Protein AF-A0A1M7Y8S9-F1 (afdb_monomer_lite)

Sequence (83 aa):
MARKRTKIRYCYEDYMNNSSAVEKAEYQEQFAPLIDIITRAEDDKEVMALAKAYDSEHGTEMFAEAVHLTVYCIACSKFDCDC

Secondary structure (DSSP, 8-state):
-PPPPPHHHHHHHHHHHHS-HHHHHHHHHHHHHHHHHHHH-SSHHHHHHHHHHHHHHH---HHHHHHHHHHHHHHTTTT-S--

Organism: NCBI:txid1121416

Foldseek 3Di:
DPQPQELLRVLVVVCCVPDDPVVNVVCCVQQVVLVVLSVPDSYLVSSLVVQVVCCVVPVHCSNVVSVVSVVSCVVVVVPPDDD

Structure (mmCIF, N/CA/C/O backbone):
data_AF-A0A1M7Y8S9-F1
#
_entry.id   AF-A0A1M7Y8S9-F1
#
loop_
_atom_site.group_PDB
_atom_site.id
_atom_site.type_symbol
_atom_site.label_atom_id
_atom_site.label_alt_id
_atom_site.label_comp_id
_atom_site.label_asym_id
_atom_site.label_entity_id
_atom_site.label_seq_id
_atom_site.pdbx_PDB_ins_code
_atom_site.Cartn_x
_atom_site.Cartn_y
_atom_site.Cartn_z
_atom_site.occupancy
_atom_site.B_iso_or_equiv
_atom_site.auth_seq_id
_atom_site.auth_comp_id
_atom_site.auth_asym_id
_atom_site.auth_atom_id
_atom_site.pdbx_PDB_model_num
ATOM 1 N N . MET A 1 1 ? 13.806 -18.541 9.977 1.00 38.84 1 MET A N 1
ATOM 2 C CA . MET A 1 1 ? 12.429 -18.626 9.448 1.00 38.84 1 MET A CA 1
ATOM 3 C C . MET A 1 1 ? 12.233 -17.429 8.536 1.00 38.84 1 MET A C 1
ATOM 5 O O . MET A 1 1 ? 12.374 -16.313 9.016 1.00 38.84 1 MET A O 1
ATOM 9 N N . ALA A 1 2 ? 12.040 -17.628 7.231 1.00 45.53 2 ALA A N 1
ATOM 10 C CA . ALA A 1 2 ? 11.715 -16.510 6.348 1.00 45.53 2 ALA A CA 1
ATOM 11 C C . ALA A 1 2 ? 10.341 -15.973 6.774 1.00 45.53 2 ALA A C 1
ATOM 13 O O . ALA A 1 2 ? 9.387 -16.749 6.809 1.00 45.53 2 ALA A O 1
ATOM 14 N N . ARG A 1 3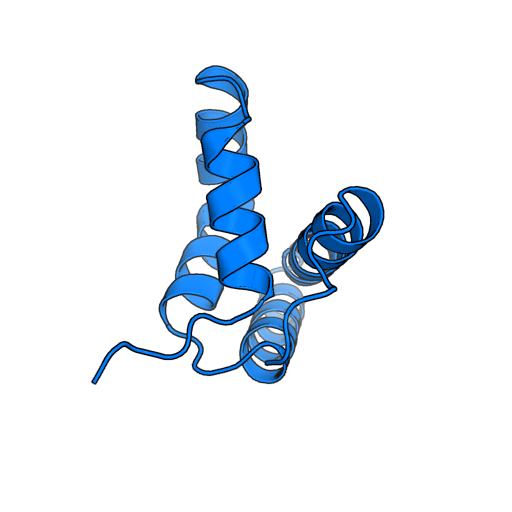 ? 10.246 -14.694 7.169 1.00 54.09 3 ARG A N 1
ATOM 15 C CA . ARG A 1 3 ? 8.952 -14.034 7.413 1.00 54.09 3 ARG A CA 1
ATOM 16 C C . ARG A 1 3 ? 8.086 -14.284 6.176 1.00 54.09 3 ARG A C 1
ATOM 18 O O . ARG A 1 3 ? 8.520 -13.942 5.073 1.00 54.09 3 ARG A O 1
ATOM 25 N N . LYS A 1 4 ? 6.917 -14.917 6.341 1.00 61.53 4 LYS A N 1
ATOM 26 C CA . LYS A 1 4 ? 5.924 -14.997 5.263 1.00 61.53 4 LYS A CA 1
ATOM 27 C C . LYS A 1 4 ? 5.661 -13.555 4.824 1.00 61.53 4 LYS A C 1
ATOM 29 O O . LYS A 1 4 ? 5.309 -12.718 5.647 1.00 61.53 4 LYS A O 1
ATOM 34 N N . ARG A 1 5 ? 5.959 -13.240 3.564 1.00 68.06 5 ARG A N 1
ATOM 35 C CA . ARG A 1 5 ? 5.635 -11.933 2.988 1.00 68.06 5 ARG A CA 1
ATOM 36 C C . ARG A 1 5 ? 4.141 -11.928 2.688 1.00 68.06 5 ARG A C 1
ATOM 38 O O . ARG A 1 5 ? 3.636 -12.913 2.154 1.00 68.06 5 ARG A O 1
ATOM 45 N N . THR A 1 6 ? 3.457 -10.847 3.046 1.00 81.00 6 THR A N 1
ATOM 46 C CA . THR A 1 6 ? 2.053 -10.638 2.675 1.00 81.00 6 THR A CA 1
ATOM 47 C C . THR A 1 6 ? 1.954 -10.443 1.157 1.00 81.00 6 THR A C 1
ATOM 49 O O . THR A 1 6 ? 2.943 -10.065 0.513 1.00 81.00 6 THR A O 1
ATOM 52 N N . LYS A 1 7 ? 0.794 -10.717 0.550 1.00 85.12 7 LYS A N 1
ATOM 53 C CA . LYS A 1 7 ? 0.624 -10.517 -0.896 1.00 85.12 7 LYS A CA 1
ATOM 54 C C . LYS A 1 7 ? 0.748 -9.046 -1.237 1.00 85.12 7 LYS A C 1
ATOM 56 O O . LYS A 1 7 ? 1.451 -8.709 -2.178 1.00 85.12 7 LYS A O 1
ATOM 61 N N . ILE A 1 8 ? 0.145 -8.170 -0.435 1.00 89.25 8 ILE A N 1
ATOM 62 C CA . ILE A 1 8 ? 0.223 -6.721 -0.642 1.00 89.25 8 ILE A CA 1
ATOM 63 C C . ILE A 1 8 ? 1.683 -6.258 -0.608 1.00 89.25 8 ILE A C 1
ATOM 65 O O . ILE A 1 8 ? 2.101 -5.480 -1.464 1.00 89.25 8 ILE A O 1
ATOM 69 N N . ARG A 1 9 ? 2.493 -6.802 0.309 1.00 90.25 9 ARG A N 1
ATOM 70 C CA . ARG A 1 9 ? 3.933 -6.531 0.345 1.00 90.25 9 ARG A CA 1
ATOM 71 C C . ARG A 1 9 ? 4.644 -6.99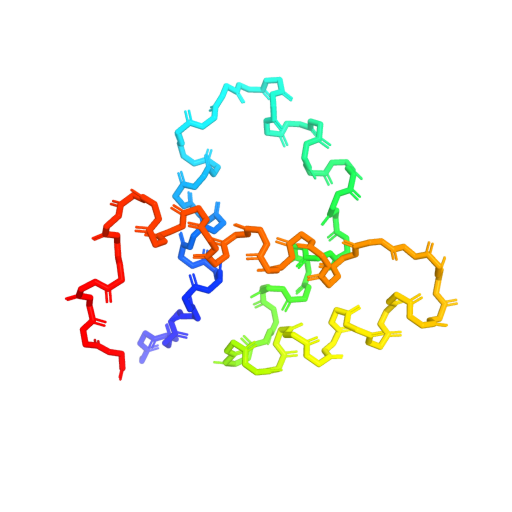7 -0.918 1.00 90.25 9 ARG A C 1
ATOM 73 O O . ARG A 1 9 ? 5.464 -6.256 -1.447 1.00 90.25 9 ARG A O 1
ATOM 80 N N . TYR A 1 10 ? 4.343 -8.200 -1.399 1.00 87.94 10 TYR A N 1
ATOM 81 C CA . TYR A 1 10 ? 4.902 -8.693 -2.656 1.00 87.94 10 TYR A CA 1
ATOM 82 C C . TYR A 1 10 ? 4.532 -7.778 -3.835 1.00 87.94 10 TYR A C 1
ATOM 84 O O . TYR A 1 10 ? 5.399 -7.427 -4.628 1.00 87.94 10 TYR A O 1
ATOM 92 N N . CYS A 1 11 ? 3.272 -7.349 -3.917 1.00 89.12 11 CYS A N 1
ATOM 93 C CA . CYS A 1 11 ? 2.775 -6.466 -4.971 1.00 89.12 11 CYS A CA 1
ATOM 94 C C . CYS A 1 11 ? 3.438 -5.094 -4.940 1.00 89.12 11 CYS A C 1
ATOM 96 O O . CYS A 1 11 ? 3.848 -4.591 -5.979 1.00 89.12 11 CYS A O 1
ATOM 98 N N . TYR A 1 12 ? 3.594 -4.522 -3.748 1.00 91.69 12 TYR A N 1
ATOM 99 C CA . TYR A 1 12 ? 4.348 -3.293 -3.548 1.00 91.69 12 TYR A CA 1
ATOM 100 C C . TYR A 1 12 ? 5.809 -3.450 -3.990 1.00 91.69 12 TYR A C 1
ATOM 102 O O . TYR A 1 12 ? 6.305 -2.628 -4.755 1.00 91.69 12 TYR A O 1
ATOM 110 N N . GLU A 1 13 ? 6.494 -4.514 -3.553 1.00 90.25 13 GLU A N 1
ATOM 111 C CA . GLU A 1 13 ? 7.882 -4.793 -3.946 1.00 90.25 13 GLU A CA 1
ATOM 112 C C . GLU A 1 13 ? 8.008 -4.952 -5.476 1.00 90.25 13 GLU A C 1
ATOM 114 O O . GLU A 1 13 ? 8.942 -4.419 -6.073 1.00 90.25 13 GLU A O 1
ATOM 119 N N . ASP A 1 14 ? 7.069 -5.645 -6.128 1.00 89.06 14 ASP A N 1
ATOM 120 C CA . ASP A 1 14 ? 7.046 -5.824 -7.585 1.00 89.06 14 ASP A CA 1
ATOM 121 C C . ASP A 1 14 ? 6.765 -4.514 -8.332 1.00 89.06 14 ASP A C 1
ATOM 123 O O . ASP A 1 14 ? 7.521 -4.168 -9.241 1.00 89.06 14 ASP A O 1
ATOM 127 N N . TYR A 1 15 ? 5.753 -3.747 -7.917 1.00 88.75 15 TYR A N 1
ATOM 128 C CA . TYR A 1 15 ? 5.466 -2.424 -8.474 1.00 88.75 15 TYR A CA 1
ATOM 129 C C . TYR A 1 15 ? 6.709 -1.531 -8.378 1.00 88.75 15 TYR A C 1
ATOM 131 O O . TYR A 1 15 ? 7.225 -1.065 -9.391 1.00 88.75 15 TYR A O 1
ATOM 139 N N . MET A 1 16 ? 7.303 -1.427 -7.185 1.00 90.88 16 MET A N 1
ATOM 140 C CA . MET A 1 16 ? 8.526 -0.656 -6.967 1.00 90.88 16 MET A CA 1
ATOM 141 C C . MET A 1 16 ? 9.711 -1.143 -7.788 1.00 90.88 16 MET A C 1
ATOM 143 O O . MET A 1 16 ? 10.590 -0.346 -8.091 1.00 90.88 16 MET A O 1
ATOM 147 N N . ASN A 1 17 ? 9.800 -2.419 -8.150 1.00 90.12 17 ASN A N 1
ATOM 148 C CA . ASN A 1 17 ? 10.886 -2.900 -9.002 1.00 90.12 17 ASN A CA 1
ATOM 149 C C . ASN A 1 17 ? 10.686 -2.526 -10.475 1.00 90.12 17 ASN A C 1
ATOM 151 O O . ASN A 1 17 ? 11.680 -2.314 -11.170 1.00 90.12 17 ASN A O 1
ATOM 155 N N . ASN A 1 18 ? 9.437 -2.400 -10.924 1.00 87.50 18 ASN A N 1
ATOM 156 C CA . ASN A 1 18 ? 9.087 -2.129 -12.318 1.00 87.50 18 ASN A CA 1
ATOM 157 C C . ASN A 1 18 ? 8.810 -0.643 -12.616 1.00 87.50 18 ASN A C 1
ATOM 159 O O . ASN A 1 18 ? 8.840 -0.254 -13.781 1.00 87.50 18 ASN A O 1
ATOM 163 N N . SER A 1 19 ? 8.592 0.197 -11.601 1.00 88.19 19 SER A N 1
ATOM 164 C CA . SER A 1 19 ? 8.424 1.646 -11.772 1.00 88.19 19 SER A CA 1
ATOM 165 C C . SER A 1 19 ? 9.742 2.369 -12.082 1.00 88.19 19 SER A C 1
ATOM 167 O O . SER A 1 19 ? 10.839 1.930 -11.715 1.00 88.19 19 SER A O 1
ATOM 169 N N . SER A 1 20 ? 9.642 3.535 -12.716 1.00 94.12 20 SER A N 1
ATOM 170 C CA . SER A 1 20 ? 10.753 4.472 -12.893 1.00 94.12 20 SER A CA 1
ATOM 171 C C . SER A 1 20 ? 11.183 5.115 -11.566 1.00 94.12 20 SER A C 1
ATOM 173 O O . SER A 1 20 ? 10.477 5.064 -10.562 1.00 94.12 20 SER A O 1
ATOM 175 N N . ALA A 1 21 ? 12.360 5.747 -11.535 1.00 92.12 21 ALA A N 1
ATOM 176 C CA . ALA A 1 21 ? 12.854 6.406 -10.322 1.00 92.12 21 ALA A CA 1
ATOM 177 C C . ALA A 1 21 ? 11.942 7.551 -9.836 1.00 92.12 21 ALA A C 1
ATOM 179 O O . ALA A 1 21 ? 11.828 7.758 -8.632 1.00 92.12 21 ALA A O 1
ATOM 180 N N . VAL A 1 22 ? 11.295 8.262 -10.766 1.00 94.69 22 VAL A N 1
ATOM 181 C CA . VAL A 1 22 ? 10.372 9.366 -10.457 1.00 94.69 22 VAL A CA 1
ATOM 182 C C . VAL A 1 22 ? 9.100 8.822 -9.811 1.00 94.69 22 VAL A C 1
ATOM 184 O O . VAL A 1 22 ? 8.765 9.232 -8.707 1.00 94.69 22 VAL A O 1
ATOM 187 N N . GLU A 1 23 ? 8.474 7.815 -10.423 1.00 91.81 23 GLU A N 1
ATOM 188 C CA . GLU A 1 23 ? 7.261 7.178 -9.888 1.00 91.81 23 GLU A CA 1
ATOM 189 C C . GLU A 1 23 ? 7.496 6.557 -8.504 1.00 91.81 23 GLU A C 1
ATOM 191 O O . GLU A 1 23 ? 6.636 6.640 -7.631 1.00 91.81 23 GLU A O 1
ATOM 196 N N . LYS A 1 24 ? 8.675 5.961 -8.265 1.00 92.38 24 LYS A N 1
ATOM 197 C CA . LYS A 1 24 ? 9.032 5.446 -6.932 1.00 92.38 24 LYS A CA 1
ATOM 198 C C . LYS A 1 24 ? 9.102 6.559 -5.894 1.00 92.38 24 LYS A C 1
ATOM 200 O O . LYS A 1 24 ? 8.627 6.364 -4.780 1.00 92.38 24 LYS A O 1
ATOM 205 N N . ALA A 1 25 ? 9.723 7.687 -6.237 1.00 93.25 25 ALA A N 1
ATOM 206 C CA . ALA A 1 25 ? 9.869 8.812 -5.321 1.00 93.25 25 ALA A CA 1
ATOM 207 C C . ALA A 1 25 ? 8.505 9.430 -4.981 1.00 93.25 25 ALA A C 1
ATOM 209 O O . ALA A 1 25 ? 8.199 9.599 -3.804 1.00 93.25 25 ALA A O 1
ATOM 210 N N . GLU A 1 26 ? 7.667 9.672 -5.993 1.00 94.06 26 GLU A N 1
ATOM 211 C CA . GLU A 1 26 ? 6.306 10.195 -5.820 1.00 94.06 26 GLU A CA 1
ATOM 212 C C . GLU A 1 26 ? 5.451 9.256 -4.964 1.00 94.06 26 GLU A C 1
ATOM 214 O O . GLU A 1 26 ? 4.811 9.687 -4.006 1.00 94.06 26 GLU A O 1
ATOM 219 N N . TYR A 1 27 ? 5.505 7.950 -5.241 1.00 92.19 27 TYR A N 1
ATOM 220 C CA . TYR A 1 27 ? 4.770 6.964 -4.457 1.00 92.19 27 TYR A CA 1
ATOM 221 C C . TYR A 1 27 ? 5.249 6.922 -3.002 1.00 92.19 27 TYR A C 1
ATOM 223 O O . TYR A 1 27 ? 4.437 6.853 -2.081 1.00 92.19 27 TYR A O 1
ATOM 231 N N . GLN A 1 28 ? 6.564 6.948 -2.768 1.00 91.62 28 GLN A N 1
ATOM 232 C CA . GLN A 1 28 ? 7.114 6.942 -1.412 1.00 91.62 28 GLN A CA 1
ATOM 233 C C . GLN A 1 28 ? 6.723 8.189 -0.625 1.00 91.62 28 GLN A C 1
ATOM 235 O O . GLN A 1 28 ? 6.455 8.077 0.567 1.00 91.62 28 GLN A O 1
ATOM 240 N N . GLU A 1 29 ? 6.664 9.351 -1.270 1.00 92.88 29 GLU A N 1
ATOM 241 C CA . GLU A 1 29 ? 6.221 10.593 -0.640 1.00 92.88 29 GLU A CA 1
ATOM 242 C C . GLU A 1 29 ? 4.726 10.547 -0.297 1.00 92.88 29 GLU A C 1
ATOM 244 O O . GLU A 1 29 ? 4.337 10.848 0.832 1.00 92.88 29 GLU A O 1
ATOM 249 N N . GLN A 1 30 ? 3.892 10.107 -1.241 1.00 92.31 30 GLN A N 1
ATOM 250 C CA . GLN A 1 30 ? 2.438 10.096 -1.088 1.00 92.31 30 GLN A CA 1
ATOM 251 C C . GLN A 1 30 ? 1.938 9.001 -0.132 1.00 92.31 30 GLN A C 1
ATOM 253 O O . GLN A 1 30 ? 0.990 9.219 0.623 1.00 92.31 30 GLN A O 1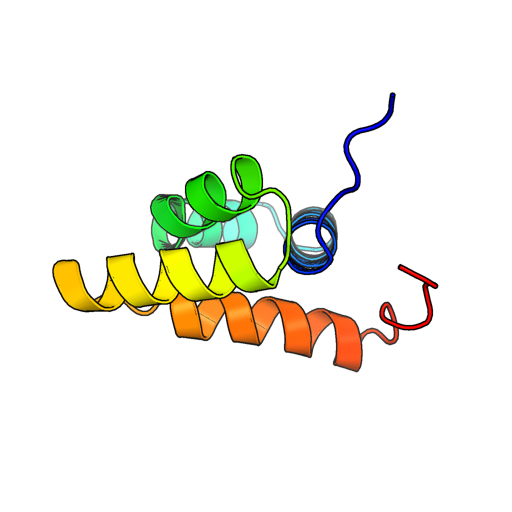
ATOM 258 N N . PHE A 1 31 ? 2.574 7.827 -0.145 1.00 94.38 31 PHE A N 1
ATOM 259 C CA . PHE A 1 31 ? 2.107 6.626 0.555 1.00 94.38 31 PHE A CA 1
ATOM 260 C C . PHE A 1 31 ? 3.081 6.125 1.630 1.00 94.38 31 PHE A C 1
ATOM 262 O O . PHE A 1 31 ? 3.002 4.965 2.042 1.00 94.38 31 PHE A O 1
ATOM 269 N N . ALA A 1 32 ? 3.969 6.987 2.142 1.00 93.62 32 ALA A N 1
ATOM 270 C CA . ALA A 1 32 ? 4.867 6.659 3.256 1.00 93.62 32 ALA A CA 1
ATOM 271 C C . ALA A 1 32 ? 4.170 5.931 4.432 1.00 93.62 32 ALA A C 1
ATOM 273 O O . ALA A 1 32 ? 4.719 4.929 4.902 1.00 93.62 32 ALA A O 1
ATOM 274 N N . PRO A 1 33 ? 2.965 6.340 4.893 1.00 94.00 33 PRO A N 1
ATOM 275 C CA . PRO A 1 33 ? 2.281 5.644 5.986 1.00 94.00 33 PRO A CA 1
ATOM 276 C C . PRO A 1 33 ? 1.868 4.215 5.622 1.00 94.00 33 PRO A C 1
ATOM 278 O O . PRO A 1 33 ? 2.018 3.295 6.427 1.00 94.00 33 PRO A O 1
ATOM 281 N N . LEU A 1 34 ? 1.391 4.005 4.394 1.00 93.56 34 LEU A N 1
ATOM 282 C CA . LEU A 1 34 ? 1.029 2.678 3.907 1.00 93.56 34 LEU A CA 1
ATOM 283 C C . LEU A 1 34 ? 2.257 1.763 3.813 1.00 93.56 34 LEU A C 1
ATOM 285 O O . LEU A 1 34 ? 2.163 0.582 4.140 1.00 93.56 34 LEU A O 1
ATOM 289 N N . ILE A 1 35 ? 3.420 2.296 3.434 1.00 93.81 35 ILE A N 1
ATOM 290 C CA . ILE A 1 35 ? 4.673 1.527 3.375 1.00 93.81 35 ILE A CA 1
ATOM 291 C C . ILE A 1 35 ? 5.075 1.020 4.770 1.00 93.81 35 ILE A C 1
ATOM 293 O O . ILE A 1 35 ? 5.474 -0.143 4.904 1.00 93.81 35 ILE A O 1
ATOM 297 N N . ASP A 1 36 ? 4.927 1.839 5.817 1.00 94.12 36 ASP A N 1
ATOM 298 C CA . ASP A 1 36 ? 5.156 1.399 7.202 1.00 94.12 36 ASP A CA 1
ATOM 299 C C . ASP A 1 36 ? 4.187 0.273 7.597 1.00 94.12 36 ASP A C 1
ATOM 301 O O . ASP A 1 36 ? 4.608 -0.777 8.091 1.00 94.12 36 ASP A O 1
ATOM 305 N N . ILE A 1 37 ? 2.896 0.446 7.287 1.00 94.38 37 ILE A N 1
ATOM 306 C CA . ILE A 1 37 ? 1.850 -0.554 7.546 1.00 94.38 37 ILE A CA 1
ATOM 307 C C . ILE A 1 37 ? 2.178 -1.890 6.861 1.00 94.38 37 ILE A C 1
ATOM 309 O O . ILE A 1 37 ? 2.148 -2.936 7.509 1.00 94.38 37 ILE A O 1
ATOM 313 N N . ILE A 1 38 ? 2.550 -1.865 5.579 1.00 92.81 38 ILE A N 1
ATOM 314 C CA . ILE A 1 38 ? 2.937 -3.055 4.804 1.00 92.81 38 ILE A CA 1
ATOM 315 C C . ILE A 1 38 ? 4.175 -3.739 5.404 1.00 92.81 38 ILE A C 1
ATOM 317 O O . ILE A 1 38 ? 4.299 -4.965 5.367 1.00 92.81 38 ILE A O 1
ATOM 321 N N . THR A 1 39 ? 5.111 -2.960 5.948 1.00 90.06 39 THR A N 1
ATOM 322 C CA . THR A 1 39 ? 6.378 -3.484 6.472 1.00 90.06 39 THR A CA 1
ATOM 323 C C . THR A 1 39 ? 6.207 -4.192 7.817 1.00 90.06 39 THR A C 1
ATOM 325 O O . THR A 1 39 ? 6.928 -5.162 8.085 1.00 90.06 39 THR A O 1
ATOM 328 N N . ARG A 1 40 ? 5.272 -3.719 8.652 1.00 91.00 40 ARG A N 1
ATOM 329 C CA . ARG A 1 40 ? 5.046 -4.224 10.016 1.00 91.00 40 ARG A CA 1
ATOM 330 C C . ARG A 1 40 ? 3.970 -5.306 10.129 1.00 91.00 40 ARG A C 1
ATOM 332 O O . ARG A 1 40 ? 4.064 -6.108 11.050 1.00 91.00 40 ARG A O 1
ATOM 339 N N . ALA A 1 41 ? 2.991 -5.322 9.225 1.00 90.00 41 ALA A N 1
ATOM 340 C CA . ALA A 1 41 ? 1.880 -6.269 9.262 1.00 90.00 41 ALA A CA 1
ATOM 341 C C . ALA A 1 41 ? 2.321 -7.718 8.985 1.00 90.00 41 ALA A C 1
ATOM 343 O O . ALA A 1 41 ? 3.235 -7.977 8.194 1.00 90.00 41 ALA A O 1
ATOM 344 N N . GLU A 1 42 ? 1.645 -8.667 9.626 1.00 87.69 42 GLU A N 1
ATOM 345 C CA . GLU A 1 42 ? 1.888 -10.105 9.519 1.00 87.69 42 GLU A CA 1
ATOM 346 C C . GLU A 1 42 ? 1.098 -10.755 8.375 1.00 87.69 42 GLU A C 1
ATOM 348 O O . GLU A 1 42 ? 1.574 -11.722 7.773 1.00 87.69 42 GLU A O 1
ATOM 353 N N . ASP A 1 43 ? -0.079 -10.217 8.037 1.00 89.06 43 ASP A N 1
ATOM 354 C CA . ASP A 1 43 ? -0.923 -10.697 6.940 1.00 89.06 43 ASP A CA 1
ATOM 355 C C . ASP A 1 43 ? -1.654 -9.566 6.184 1.00 89.06 43 ASP A C 1
ATOM 357 O O . ASP A 1 43 ? -1.660 -8.403 6.590 1.00 89.06 43 ASP A O 1
ATOM 361 N N . ASP A 1 44 ? -2.262 -9.898 5.037 1.00 88.44 44 ASP A N 1
ATOM 362 C CA . ASP A 1 44 ? -2.977 -8.916 4.204 1.00 88.44 44 ASP A CA 1
ATOM 36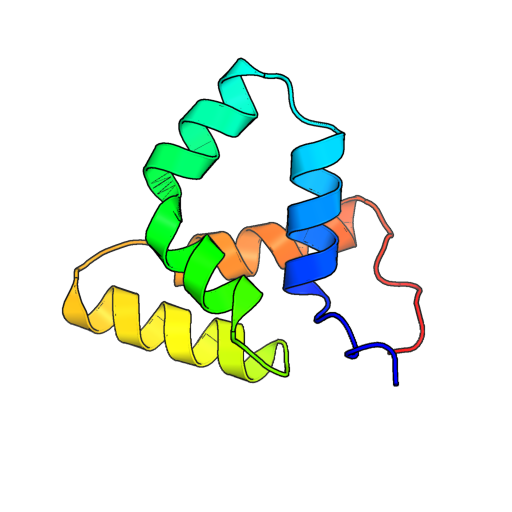3 C C . ASP A 1 44 ? -4.210 -8.328 4.908 1.00 88.44 44 ASP A C 1
ATOM 365 O O . ASP A 1 44 ? -4.576 -7.180 4.655 1.00 88.44 44 ASP A O 1
ATOM 369 N N . LYS A 1 45 ? -4.873 -9.093 5.788 1.00 90.31 45 LYS A N 1
ATOM 370 C CA . LYS A 1 45 ? -6.051 -8.596 6.514 1.00 90.31 45 LYS A CA 1
ATOM 371 C C . LYS A 1 45 ? -5.636 -7.513 7.498 1.00 90.31 45 LYS A C 1
ATOM 373 O O . LYS A 1 45 ? -6.355 -6.526 7.639 1.00 90.31 45 LYS A O 1
ATOM 378 N N . GLU A 1 46 ? -4.485 -7.680 8.138 1.00 93.75 46 GLU A N 1
ATOM 379 C CA . GLU A 1 46 ? -3.910 -6.687 9.032 1.00 93.75 46 GLU A CA 1
ATOM 380 C C . GLU A 1 46 ? -3.509 -5.415 8.277 1.00 93.75 46 GLU A C 1
ATOM 382 O O . GLU A 1 46 ? -3.878 -4.327 8.716 1.00 93.75 46 GLU A O 1
ATOM 387 N N . VAL A 1 47 ? -2.865 -5.523 7.105 1.00 93.19 47 VAL A N 1
ATOM 388 C CA . VAL A 1 47 ? -2.570 -4.353 6.248 1.00 93.19 47 VAL A CA 1
ATOM 389 C C . VAL A 1 47 ? -3.847 -3.567 5.947 1.00 93.19 47 VAL A C 1
ATOM 391 O O . VAL A 1 47 ? -3.900 -2.355 6.150 1.00 93.19 47 VAL A O 1
ATOM 394 N N . MET A 1 48 ? -4.899 -4.266 5.520 1.00 93.50 48 MET A N 1
ATOM 395 C CA . MET A 1 48 ? -6.185 -3.665 5.164 1.00 93.50 48 MET A CA 1
ATOM 396 C C . MET A 1 48 ? -6.885 -3.026 6.372 1.00 93.50 48 MET A C 1
ATOM 398 O O . MET A 1 48 ? -7.451 -1.939 6.261 1.00 93.50 48 MET A O 1
ATOM 402 N N . ALA A 1 49 ? -6.840 -3.670 7.541 1.00 95.38 49 ALA A N 1
ATOM 403 C CA . ALA A 1 49 ? -7.428 -3.134 8.765 1.00 95.38 49 ALA A CA 1
ATOM 404 C C . ALA A 1 49 ? -6.689 -1.879 9.256 1.00 95.38 49 ALA A C 1
ATOM 406 O O . ALA A 1 49 ? -7.331 -0.881 9.586 1.00 95.38 49 ALA A O 1
ATOM 407 N N . LEU A 1 50 ? -5.353 -1.909 9.261 1.00 95.31 50 LEU A N 1
ATOM 408 C CA . LEU A 1 50 ? -4.513 -0.787 9.680 1.00 95.31 50 LEU A CA 1
ATOM 409 C C . LEU A 1 50 ? -4.623 0.401 8.720 1.00 95.31 50 LEU A C 1
ATOM 411 O O . LEU A 1 50 ? -4.733 1.533 9.182 1.00 95.31 50 LEU A O 1
ATOM 415 N N . ALA A 1 51 ? -4.653 0.158 7.408 1.00 94.44 51 ALA A N 1
ATOM 416 C CA . ALA A 1 51 ? -4.846 1.212 6.415 1.00 94.44 51 ALA A CA 1
ATOM 417 C C . ALA A 1 51 ? -6.214 1.893 6.577 1.00 94.44 51 ALA A C 1
ATOM 419 O O . ALA A 1 51 ? -6.302 3.117 6.575 1.00 94.44 51 ALA A O 1
ATOM 420 N N . LYS A 1 52 ? -7.277 1.114 6.824 1.00 94.19 52 LYS A N 1
ATOM 421 C CA . LYS A 1 52 ? -8.620 1.654 7.084 1.00 94.19 52 LYS A CA 1
ATOM 422 C C . LYS A 1 52 ? -8.694 2.465 8.381 1.00 94.19 52 LYS A C 1
ATOM 424 O O . LYS A 1 52 ? -9.397 3.475 8.431 1.00 94.19 52 LYS A O 1
ATOM 429 N N . ALA A 1 53 ? -8.008 2.015 9.432 1.00 94.69 53 ALA A N 1
ATOM 430 C CA . ALA A 1 53 ? -7.916 2.753 10.689 1.00 94.69 53 ALA A CA 1
ATOM 431 C C . ALA A 1 53 ? -7.197 4.093 10.479 1.00 94.69 53 ALA A C 1
ATOM 433 O O . ALA A 1 53 ? -7.724 5.131 10.865 1.00 94.69 53 ALA A O 1
ATOM 434 N N . TYR A 1 54 ? -6.065 4.073 9.771 1.00 94.44 54 TYR A N 1
ATOM 435 C CA . TYR A 1 54 ? -5.299 5.273 9.445 1.00 94.44 54 TYR A CA 1
ATOM 436 C C . TYR A 1 54 ? -6.125 6.282 8.630 1.00 94.44 54 TYR A C 1
ATOM 438 O O . TYR A 1 54 ? -6.183 7.458 8.981 1.00 94.44 54 TYR A O 1
ATOM 446 N N . ASP A 1 55 ? -6.850 5.822 7.607 1.00 93.94 55 ASP A N 1
ATOM 447 C CA . ASP A 1 55 ? -7.738 6.683 6.814 1.00 93.94 55 ASP A CA 1
ATOM 448 C C . ASP A 1 55 ? -8.862 7.300 7.648 1.00 93.94 55 ASP A C 1
ATOM 450 O O . ASP A 1 55 ? -9.214 8.462 7.457 1.00 93.94 55 ASP A O 1
ATOM 454 N N . SER A 1 56 ? -9.404 6.545 8.605 1.00 93.75 56 SER A N 1
ATOM 455 C CA . SER A 1 56 ? -10.457 7.040 9.497 1.00 93.75 56 SER A CA 1
ATOM 456 C C . SER A 1 56 ? -9.954 8.138 10.443 1.00 93.75 56 SER A C 1
ATOM 458 O O . SER A 1 56 ? -10.736 8.997 10.847 1.00 93.75 56 SER A O 1
ATOM 460 N N . GLU A 1 57 ? -8.667 8.119 10.794 1.00 94.25 57 GLU A N 1
ATOM 461 C CA . GLU A 1 57 ? -8.033 9.090 11.695 1.00 94.25 57 GLU A CA 1
ATOM 462 C C . GLU A 1 57 ? -7.491 10.322 10.956 1.00 94.25 57 GLU A C 1
ATOM 464 O O . GLU A 1 57 ? -7.535 11.432 11.490 1.00 94.25 57 GLU A O 1
ATOM 469 N N . HIS A 1 58 ? -6.999 10.141 9.727 1.00 92.06 58 HIS A N 1
ATOM 470 C CA . HIS A 1 58 ? -6.252 11.167 8.994 1.00 92.06 58 HIS A CA 1
ATOM 471 C C . HIS A 1 58 ? -6.942 11.675 7.721 1.00 92.06 58 HIS A C 1
ATOM 473 O O . HIS A 1 58 ? -6.487 12.665 7.150 1.00 92.06 58 HIS A O 1
ATOM 479 N N . GLY A 1 59 ? -8.037 11.047 7.281 1.00 87.88 59 GLY A N 1
ATOM 480 C CA . GLY A 1 59 ? -8.749 11.430 6.057 1.00 87.88 59 GLY A CA 1
ATOM 481 C C . GLY A 1 59 ? -7.946 11.173 4.778 1.00 87.88 59 GLY A C 1
ATOM 482 O O . GLY A 1 59 ? -8.078 11.922 3.813 1.00 87.88 59 GLY A O 1
ATOM 483 N N . THR A 1 60 ? -7.078 10.162 4.793 1.00 91.69 60 THR A N 1
ATOM 484 C CA . THR A 1 60 ? -6.238 9.742 3.663 1.00 91.69 60 THR A CA 1
ATOM 485 C C . THR A 1 60 ? -6.903 8.639 2.829 1.00 91.69 60 THR A C 1
ATOM 487 O O . THR A 1 60 ? -8.024 8.223 3.117 1.00 91.69 60 THR A O 1
ATOM 490 N N . GLU A 1 61 ? -6.210 8.163 1.789 1.00 91.12 61 GLU A N 1
ATOM 491 C CA . GLU A 1 61 ? -6.670 7.088 0.892 1.00 91.12 61 GLU A CA 1
ATOM 492 C C . GLU A 1 61 ? -5.753 5.842 0.932 1.00 91.12 61 GLU A C 1
ATOM 494 O O . GLU A 1 61 ? -5.578 5.137 -0.062 1.00 91.12 61 GLU A O 1
ATOM 499 N N . MET A 1 62 ? -5.139 5.544 2.082 1.00 93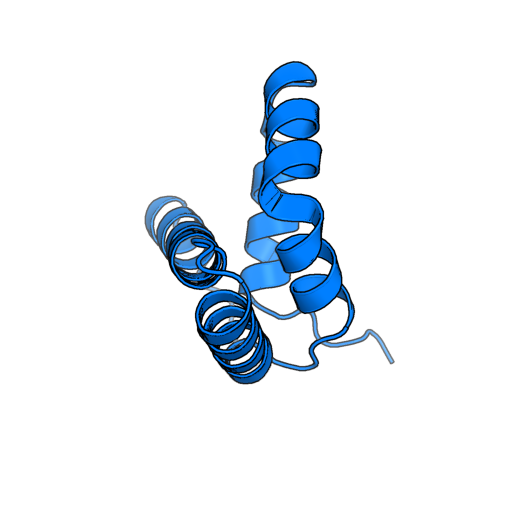.19 62 MET A N 1
ATOM 500 C CA . MET A 1 62 ? -4.211 4.418 2.255 1.00 93.19 62 MET A CA 1
ATOM 501 C C . MET A 1 62 ? -4.887 3.064 2.019 1.00 93.19 62 MET A C 1
ATOM 503 O O . MET A 1 62 ? -4.276 2.145 1.474 1.00 93.19 62 MET A O 1
ATOM 507 N N . PHE A 1 63 ? -6.149 2.913 2.421 1.00 93.06 63 PHE A N 1
ATOM 508 C CA . PHE A 1 63 ? -6.925 1.699 2.188 1.00 93.06 63 PHE A CA 1
ATOM 509 C C . PHE A 1 63 ? -7.207 1.494 0.701 1.00 93.06 63 PHE A C 1
ATOM 511 O O . PHE A 1 63 ? -7.113 0.370 0.207 1.00 93.06 63 PHE A O 1
ATOM 518 N N . ALA A 1 64 ? -7.529 2.571 -0.020 1.00 93.00 64 ALA A N 1
ATOM 519 C CA . ALA A 1 64 ? -7.758 2.505 -1.458 1.00 93.00 64 ALA A CA 1
ATOM 520 C C . ALA A 1 64 ? -6.484 2.072 -2.196 1.00 93.00 64 ALA A C 1
ATOM 522 O O . ALA A 1 64 ? -6.551 1.195 -3.056 1.00 93.00 64 ALA A O 1
ATOM 523 N N . GLU A 1 65 ? -5.322 2.592 -1.797 1.00 93.88 65 GLU A N 1
ATOM 524 C CA . GLU A 1 65 ? -4.051 2.178 -2.394 1.00 93.88 65 GLU A CA 1
ATOM 525 C C . GLU A 1 65 ? -3.669 0.734 -2.022 1.00 93.88 65 GLU A C 1
ATOM 527 O O . GLU A 1 65 ? -3.218 -0.036 -2.870 1.00 93.88 65 GLU A O 1
ATOM 532 N N . ALA A 1 66 ? -3.933 0.292 -0.788 1.00 91.75 66 ALA A N 1
ATOM 533 C CA . ALA A 1 66 ? -3.750 -1.112 -0.416 1.00 91.75 66 ALA A CA 1
ATOM 534 C C . ALA A 1 66 ? -4.583 -2.055 -1.310 1.00 91.75 66 ALA A C 1
ATOM 536 O O . ALA A 1 66 ? -4.093 -3.101 -1.742 1.00 91.75 66 ALA A O 1
ATOM 537 N N . VAL A 1 67 ? -5.822 -1.667 -1.644 1.00 90.88 67 VAL A N 1
ATOM 538 C CA . VAL A 1 67 ? -6.663 -2.382 -2.619 1.00 90.88 67 VAL A CA 1
ATOM 539 C C . VAL A 1 67 ? -6.052 -2.314 -4.017 1.00 90.88 67 VAL A C 1
ATOM 541 O O . VAL A 1 67 ? -5.976 -3.341 -4.692 1.00 90.88 67 VAL A O 1
ATOM 544 N N . HIS A 1 68 ? -5.587 -1.145 -4.451 1.00 90.31 68 HIS A N 1
ATOM 545 C CA . HIS A 1 68 ? -4.969 -0.963 -5.760 1.00 90.31 68 HIS A CA 1
ATOM 546 C C . HIS A 1 68 ? -3.772 -1.905 -5.967 1.00 90.31 68 HIS A C 1
ATOM 548 O O . HIS A 1 68 ? -3.716 -2.601 -6.982 1.00 90.31 68 HIS A O 1
ATOM 554 N N . LEU A 1 69 ? -2.904 -2.063 -4.964 1.00 89.00 69 LEU A N 1
ATOM 555 C CA . LEU A 1 69 ? -1.805 -3.035 -4.995 1.00 89.00 69 LEU A CA 1
ATOM 556 C C . LEU A 1 69 ? -2.286 -4.484 -5.187 1.00 89.00 69 LEU A C 1
ATOM 558 O O . LEU A 1 69 ? -1.662 -5.256 -5.920 1.00 89.00 69 LEU A O 1
ATOM 562 N N . THR A 1 70 ? -3.411 -4.874 -4.575 1.00 84.75 70 THR A N 1
ATOM 563 C CA . THR A 1 70 ? -3.980 -6.217 -4.801 1.00 84.75 70 THR A CA 1
ATOM 564 C C . THR A 1 70 ? -4.482 -6.390 -6.232 1.00 84.75 70 THR A C 1
ATOM 566 O O . THR A 1 70 ? -4.240 -7.431 -6.846 1.00 84.75 70 THR A O 1
ATOM 569 N N . VAL A 1 71 ? -5.128 -5.362 -6.787 1.00 84.56 71 VAL A N 1
ATOM 570 C CA . VAL A 1 71 ? -5.638 -5.366 -8.163 1.00 84.56 71 VAL A CA 1
ATOM 571 C C . VAL A 1 71 ? -4.490 -5.396 -9.167 1.00 84.56 71 VAL A C 1
ATOM 573 O O . VAL A 1 71 ? -4.549 -6.192 -10.102 1.00 84.56 71 VAL A O 1
ATOM 576 N N . TYR A 1 72 ? -3.430 -4.611 -8.948 1.00 81.50 72 TYR A N 1
ATOM 577 C CA . TYR A 1 72 ? -2.204 -4.636 -9.750 1.00 81.50 72 TYR A CA 1
ATOM 578 C C . TYR A 1 72 ? -1.675 -6.068 -9.890 1.00 81.50 72 TYR A C 1
ATOM 580 O O . TYR A 1 72 ? -1.472 -6.566 -10.995 1.00 81.50 72 TYR A O 1
ATOM 588 N N . CYS A 1 73 ? -1.567 -6.796 -8.780 1.00 78.12 73 CYS A N 1
ATOM 589 C CA . CYS A 1 73 ? -1.114 -8.182 -8.808 1.00 78.12 73 CYS A CA 1
ATOM 590 C C . CYS A 1 73 ? -2.062 -9.148 -9.532 1.00 78.12 73 CYS A C 1
ATOM 592 O O . CYS A 1 73 ? -1.585 -10.076 -10.189 1.00 78.12 73 CYS A O 1
ATOM 594 N N . ILE A 1 74 ? -3.383 -8.963 -9.420 1.00 72.25 74 ILE A N 1
ATOM 595 C CA . ILE A 1 74 ? -4.364 -9.768 -10.166 1.00 72.25 74 ILE A CA 1
ATOM 596 C C . ILE A 1 74 ? -4.221 -9.497 -11.667 1.00 72.25 74 ILE A C 1
ATOM 598 O O . ILE A 1 74 ? -4.127 -10.438 -12.452 1.00 72.25 74 ILE A O 1
ATOM 602 N N . ALA A 1 75 ? -4.140 -8.225 -12.063 1.00 67.88 75 ALA A N 1
ATOM 603 C CA . ALA A 1 75 ? -3.961 -7.820 -13.454 1.00 67.88 75 ALA A CA 1
ATOM 604 C C . ALA A 1 75 ? -2.642 -8.353 -14.040 1.00 67.88 75 ALA A C 1
ATOM 606 O O . ALA A 1 75 ? -2.603 -8.803 -15.184 1.00 67.88 75 ALA A O 1
ATOM 607 N N . CYS A 1 76 ? -1.579 -8.396 -13.236 1.00 63.94 76 CYS A N 1
ATOM 608 C CA . CYS A 1 76 ? -0.291 -8.974 -13.613 1.00 63.94 76 CYS A CA 1
ATOM 609 C C . CYS A 1 76 ? -0.230 -10.513 -13.490 1.00 63.94 76 CYS A C 1
ATOM 611 O O . CYS A 1 76 ? 0.848 -11.085 -13.660 1.00 63.94 76 CYS A O 1
ATOM 613 N N . SER A 1 77 ? -1.354 -11.190 -13.199 1.00 63.16 77 SER A N 1
ATOM 614 C CA . SER A 1 77 ? -1.459 -12.652 -13.007 1.00 63.16 77 SER A CA 1
ATOM 615 C C . SER A 1 77 ? -0.490 -13.221 -11.958 1.00 63.16 77 SER A C 1
ATOM 617 O O . SER A 1 77 ? -0.102 -14.384 -12.009 1.00 63.16 77 SER A O 1
ATOM 619 N N . LYS A 1 78 ? -0.077 -12.407 -10.980 1.00 63.88 78 LYS A N 1
ATOM 620 C CA . LYS A 1 78 ? 0.894 -12.791 -9.940 1.00 63.88 78 LYS A CA 1
ATOM 621 C C . LYS A 1 78 ? 0.260 -13.545 -8.764 1.00 63.88 78 LYS A C 1
ATOM 623 O O . LYS A 1 78 ? 0.968 -13.962 -7.853 1.00 63.88 78 LYS A O 1
ATOM 628 N N . PHE A 1 79 ? -1.066 -13.702 -8.771 1.00 56.41 79 PHE A N 1
ATOM 629 C CA . PHE A 1 79 ? -1.844 -14.330 -7.698 1.00 56.41 79 PHE A CA 1
ATOM 630 C C . PHE A 1 79 ? -1.898 -15.866 -7.752 1.00 56.41 79 PHE A C 1
ATOM 632 O O . PHE A 1 79 ? -2.420 -16.456 -6.810 1.00 56.41 79 PHE A O 1
ATOM 639 N N . ASP A 1 80 ? -1.317 -16.510 -8.772 1.00 53.00 80 ASP A N 1
ATOM 640 C CA . ASP A 1 80 ? -1.216 -17.981 -8.891 1.00 53.00 80 ASP A CA 1
ATOM 641 C C . ASP A 1 80 ? -0.196 -18.625 -7.924 1.00 53.00 80 ASP A C 1
ATOM 643 O O . ASP A 1 80 ? 0.220 -19.770 -8.095 1.00 53.00 80 ASP A O 1
ATOM 647 N N . CYS A 1 81 ? 0.219 -17.913 -6.877 1.00 44.94 81 CYS A N 1
ATOM 648 C CA . CYS A 1 81 ? 1.058 -18.471 -5.825 1.00 44.94 81 CYS A CA 1
ATOM 649 C C . CYS A 1 81 ? 0.186 -18.971 -4.666 1.00 44.94 81 CYS A C 1
ATOM 651 O O . CYS A 1 81 ? -0.490 -18.177 -4.007 1.00 44.94 81 CYS A O 1
ATOM 653 N N . ASP A 1 82 ? 0.250 -20.275 -4.384 1.00 38.00 82 ASP A N 1
ATOM 654 C CA . ASP A 1 8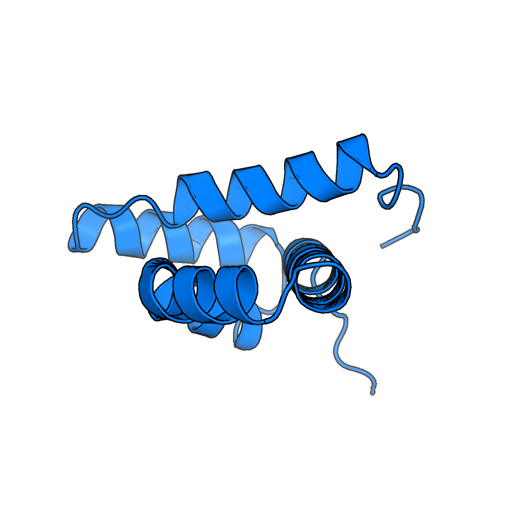2 ? -0.192 -20.867 -3.116 1.00 38.00 82 ASP A CA 1
ATOM 655 C C . ASP A 1 82 ? 0.414 -20.082 -1.936 1.00 38.00 82 ASP A C 1
ATOM 657 O O . ASP A 1 82 ? 1.636 -20.014 -1.780 1.00 38.00 82 ASP A O 1
ATOM 661 N N . CYS A 1 83 ? -0.439 -19.456 -1.123 1.00 41.34 83 CYS A N 1
ATOM 662 C CA . CYS A 1 83 ? -0.061 -18.632 0.035 1.00 41.34 83 CYS A CA 1
ATOM 663 C C . CYS A 1 83 ? -0.221 -19.378 1.363 1.00 41.34 83 CYS A C 1
ATOM 665 O O . CYS A 1 83 ? -1.277 -20.021 1.531 1.00 41.34 83 CYS A O 1
#

pLDDT: mean 84.68, std 14.82, range [38.0, 95.38]

Radius of gyration: 12.53 Å; chains: 1; bounding box: 23×32×25 Å